Protein AF-A0A7D9KCI0-F1 (afdb_monomer)

Secondary structure (DSSP, 8-state):
--------------------------------------GGGGGSEEEEETTEEEEHHHHHTT-SS--HHHHHHHHTT-TT--TTPPPHHHHHHHHHHHHHH-TTEEE--HHHHHHHHTT---TTTTTT--GGG-SEEE-----------TT--------

Mean predicted aligned error: 15.33 Å

Foldseek 3Di:
DDDDDDDDDDDDDDDDDDDDDDPDDPPPDPPQPDDPDDLVQQQPFPDDAPPFGAGNLQVQLCAQDDDPVVQVSSCVVPVPDDRVDHDQSVVVSVLSVVCVVPVQEAEFRQVRLVCVVVVHDPPPRAVPHDNVSHDYYDYDDDDDPDPPPVPPPDPPDDD

Organism: Paramuricea clavata (NCBI:txid317549)

Sequence (159 aa):
MRRFPSAGHSSSAANSNKDEDTENTKLTSFANFTPTIKKGKLKETLLKNGPHGVSLLQLKSLEPHLPRGTEIMQKGVCKDFKQGWLLDEVVNSFFWCLQESNSHILYVPSTSMLVLQKNAPCGRLWKDEDITLKKIIVGPWNPTKLPLDSSRCRFTTKE

pLDDT: mean 74.03, std 23.0, range [31.3, 95.88]

Solvent-accessible surface area (backbone atoms only — not comparable to full-atom values): 10655 Å² total; per-residue (Å²): 136,90,82,86,87,85,90,80,85,79,89,85,82,88,84,82,88,80,90,73,89,76,93,68,79,80,74,74,72,80,71,84,85,68,72,90,72,54,81,77,56,37,74,40,66,76,45,75,48,88,95,35,67,34,21,45,50,42,59,56,23,73,38,71,76,66,59,68,71,58,48,55,53,47,35,73,77,38,76,84,63,48,86,57,42,75,40,68,55,51,57,44,31,51,40,48,53,51,24,74,76,31,82,40,39,42,64,45,51,51,71,57,43,55,36,49,74,68,76,43,89,66,90,67,80,55,79,92,53,74,64,87,70,40,80,42,79,46,62,59,81,77,89,66,87,67,79,87,66,89,78,78,84,71,83,80,82,80,130

Radius of gyration: 30.58 Å; Cα contacts (8 Å, |Δi|>4): 129; chains: 1; bounding box: 51×56×124 Å

Structure (mmCIF, N/CA/C/O backbone):
data_AF-A0A7D9KCI0-F1
#
_entry.id   AF-A0A7D9KCI0-F1
#
loop_
_atom_site.group_PDB
_atom_site.id
_atom_site.type_symbol
_atom_site.label_atom_id
_atom_site.label_alt_id
_atom_site.label_comp_id
_atom_site.label_asym_id
_atom_site.label_entity_id
_atom_site.label_seq_id
_atom_site.pdbx_PDB_ins_code
_atom_site.Cartn_x
_atom_site.Cartn_y
_atom_site.Cartn_z
_atom_site.occupancy
_atom_site.B_iso_or_equiv
_atom_site.auth_seq_id
_atom_site.auth_comp_id
_atom_site.auth_asym_id
_atom_site.auth_atom_id
_atom_site.pdbx_PDB_model_num
ATOM 1 N N . MET A 1 1 ? -31.125 -32.811 -82.313 1.00 42.28 1 MET A N 1
ATOM 2 C CA . MET A 1 1 ? -30.810 -34.231 -82.039 1.00 42.28 1 MET A CA 1
ATOM 3 C C . MET A 1 1 ? -31.140 -34.533 -80.587 1.00 42.28 1 MET A C 1
ATOM 5 O O . MET A 1 1 ? -30.688 -33.814 -79.711 1.00 42.28 1 MET A O 1
ATOM 9 N N . ARG A 1 2 ? -31.997 -35.533 -80.360 1.00 32.12 2 ARG A N 1
ATOM 10 C CA . ARG A 1 2 ? -32.388 -36.059 -79.043 1.00 32.12 2 ARG A CA 1
ATOM 11 C C . ARG A 1 2 ? -31.306 -37.020 -78.530 1.00 32.12 2 ARG A C 1
ATOM 13 O O . ARG A 1 2 ? -30.839 -37.818 -79.337 1.00 32.12 2 ARG A O 1
ATOM 20 N N . ARG A 1 3 ? -31.005 -36.988 -77.223 1.00 35.56 3 ARG A N 1
ATOM 21 C CA . ARG A 1 3 ? -30.834 -38.143 -76.303 1.00 35.56 3 ARG A CA 1
ATOM 22 C C . ARG A 1 3 ? -30.499 -37.638 -74.881 1.00 35.56 3 ARG A C 1
ATOM 24 O O . ARG A 1 3 ? -29.396 -37.186 -74.620 1.00 35.56 3 ARG A O 1
ATOM 31 N N . PHE A 1 4 ? -31.489 -37.717 -73.996 1.00 34.22 4 PHE A N 1
ATOM 32 C CA . PHE A 1 4 ? -31.368 -38.020 -72.555 1.00 34.22 4 PHE A CA 1
ATOM 33 C C . PHE A 1 4 ? -31.562 -39.559 -72.391 1.00 34.22 4 PHE A C 1
ATOM 35 O O . PHE A 1 4 ? -31.859 -40.177 -73.423 1.00 34.22 4 PHE A O 1
ATOM 42 N N . PRO A 1 5 ? -31.575 -40.209 -71.195 1.00 55.00 5 PRO A N 1
ATOM 43 C CA . PRO A 1 5 ? -31.221 -39.818 -69.808 1.00 55.00 5 PRO A CA 1
ATOM 44 C C . PRO A 1 5 ? -30.456 -40.935 -69.020 1.00 55.00 5 PRO A C 1
ATOM 46 O O . PRO A 1 5 ? -30.079 -41.959 -69.578 1.00 55.00 5 PRO A O 1
ATOM 49 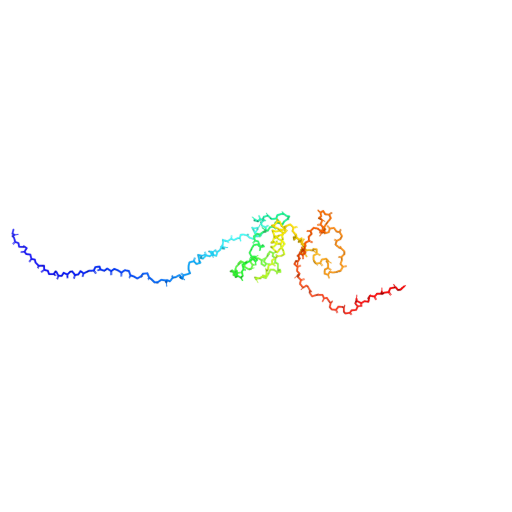N N . SER A 1 6 ? -30.379 -40.754 -67.689 1.00 38.72 6 SER A N 1
ATOM 50 C CA . SER A 1 6 ? -30.500 -41.771 -66.610 1.00 38.72 6 SER A CA 1
ATOM 51 C C . SER A 1 6 ? -29.195 -42.048 -65.854 1.00 38.72 6 SER A C 1
ATOM 53 O O . SER A 1 6 ? -28.263 -42.592 -66.427 1.00 38.72 6 SER A O 1
ATOM 55 N N . ALA A 1 7 ? -28.980 -41.568 -64.624 1.00 38.62 7 ALA A N 1
ATOM 56 C CA . ALA A 1 7 ? -29.734 -41.671 -63.359 1.00 38.62 7 ALA A CA 1
ATOM 57 C C . ALA A 1 7 ? -29.471 -42.971 -62.576 1.00 38.62 7 ALA A C 1
ATOM 59 O O . ALA A 1 7 ? -29.633 -44.073 -63.088 1.00 38.62 7 ALA A O 1
ATOM 60 N N . GLY A 1 8 ? -29.120 -42.767 -61.305 1.00 33.38 8 GLY A N 1
ATOM 61 C CA . GLY A 1 8 ? -29.023 -43.737 -60.214 1.00 33.38 8 GLY A CA 1
ATOM 62 C C . GLY A 1 8 ? -28.400 -43.012 -59.011 1.00 33.38 8 GLY A C 1
ATOM 63 O O . GLY A 1 8 ? -27.186 -42.882 -58.974 1.00 33.38 8 GLY A O 1
ATOM 64 N N . HIS A 1 9 ? -29.135 -42.201 -58.232 1.00 36.88 9 HIS A N 1
ATOM 65 C CA . HIS A 1 9 ? -30.028 -42.590 -57.117 1.00 36.88 9 HIS A CA 1
ATOM 66 C C . HIS A 1 9 ? -29.278 -43.425 -56.053 1.00 36.88 9 HIS A C 1
ATOM 68 O O . HIS A 1 9 ? -28.618 -44.391 -56.401 1.00 36.88 9 HIS A O 1
ATOM 74 N N . SER A 1 10 ? -29.333 -43.142 -54.749 1.00 36.91 10 SER A N 1
ATOM 75 C CA . SER A 1 10 ? -30.238 -42.262 -54.000 1.00 36.91 10 SER A CA 1
ATOM 76 C C . SER A 1 10 ? -29.922 -42.326 -52.496 1.00 36.91 10 SER A C 1
ATOM 78 O O . SER A 1 10 ? -29.505 -43.380 -52.031 1.00 36.91 10 SER A O 1
ATOM 80 N N . SER A 1 11 ? -30.274 -41.238 -51.783 1.00 36.28 11 SER A N 1
ATOM 81 C CA . SER A 1 11 ? -30.975 -41.188 -50.471 1.00 36.28 11 SER A CA 1
ATOM 82 C C . SER A 1 11 ? -30.323 -41.854 -49.247 1.00 36.28 11 SER A C 1
ATOM 84 O O .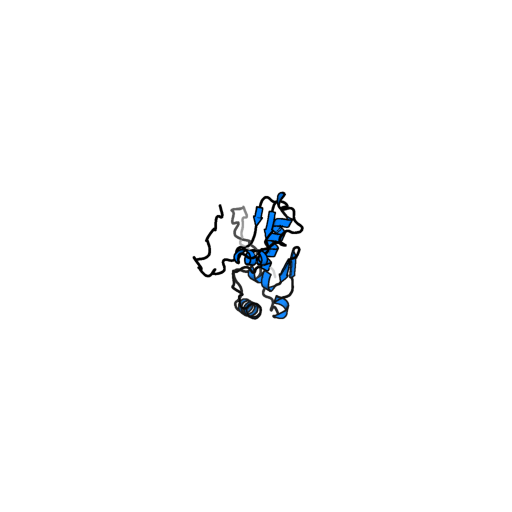 SER A 1 11 ? -29.760 -42.926 -49.346 1.00 36.28 11 SER A O 1
ATOM 86 N N . SER A 1 12 ? -30.481 -41.420 -48.000 1.00 32.34 12 SER A N 1
ATOM 87 C CA . SER A 1 12 ? -31.202 -40.348 -47.301 1.00 32.34 12 SER A CA 1
ATOM 88 C C . SER A 1 12 ? -31.046 -40.712 -45.816 1.00 32.34 12 SER A C 1
ATOM 90 O O . SER A 1 12 ? -31.050 -41.901 -45.504 1.00 32.34 12 SER A O 1
ATOM 92 N N . ALA A 1 13 ? -30.941 -39.729 -44.924 1.00 32.06 13 ALA A N 1
ATOM 93 C CA . ALA A 1 13 ? -31.791 -39.604 -43.732 1.00 32.06 13 ALA A CA 1
ATOM 94 C C . ALA A 1 13 ? -31.097 -38.780 -42.641 1.00 32.06 13 ALA A C 1
ATOM 96 O O . ALA A 1 13 ? -30.003 -39.088 -42.174 1.00 32.06 13 ALA A O 1
ATOM 97 N N . ALA A 1 14 ? -31.807 -37.736 -42.228 1.00 34.03 14 ALA A N 1
ATOM 98 C CA . ALA A 1 14 ? -31.671 -37.075 -40.944 1.00 34.03 14 ALA A CA 1
ATOM 99 C C . ALA A 1 14 ? -31.913 -38.073 -39.792 1.00 34.03 14 ALA A C 1
ATOM 101 O O . ALA A 1 14 ? -32.724 -38.982 -39.950 1.00 34.03 14 ALA A O 1
ATOM 102 N N . ASN A 1 15 ? -31.319 -37.876 -38.612 1.00 31.30 15 ASN A N 1
ATOM 103 C CA . ASN A 1 15 ? -31.927 -37.097 -37.522 1.00 31.30 15 ASN A CA 1
ATOM 104 C C . ASN A 1 15 ? -31.163 -37.261 -36.187 1.00 31.30 15 ASN A C 1
ATOM 106 O O . ASN A 1 15 ? -30.425 -38.220 -35.986 1.00 31.30 15 ASN A O 1
ATOM 110 N N . SER A 1 16 ? -31.480 -36.343 -35.271 1.00 32.84 16 SER A N 1
ATOM 111 C CA . SER A 1 16 ? -31.419 -36.424 -33.801 1.00 32.84 16 SER A CA 1
ATOM 112 C C . S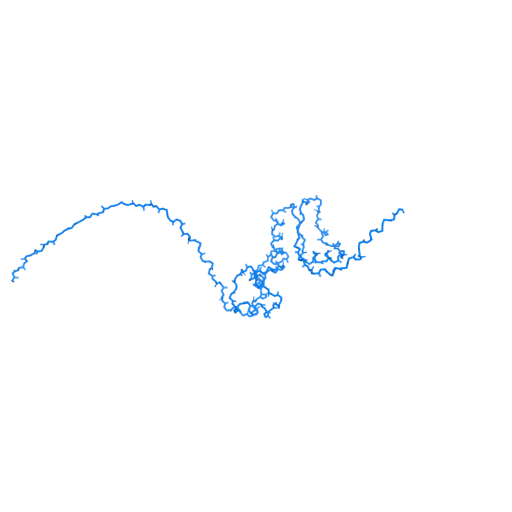ER A 1 16 ? -30.073 -36.310 -33.069 1.00 32.84 16 SER A C 1
ATOM 114 O O . SER A 1 16 ? -29.305 -37.260 -32.962 1.00 32.84 16 SER A O 1
ATOM 116 N N . ASN A 1 17 ? -29.898 -35.127 -32.468 1.00 40.53 17 ASN A N 1
ATOM 117 C CA . ASN A 1 17 ? -29.670 -34.886 -31.038 1.00 40.53 17 ASN A CA 1
ATOM 118 C C . ASN A 1 17 ? -28.788 -35.878 -30.271 1.00 40.53 17 ASN A C 1
ATOM 120 O O . ASN A 1 17 ? -29.250 -36.940 -29.857 1.00 40.53 17 ASN A O 1
ATOM 124 N N . LYS A 1 18 ? -27.600 -35.397 -29.902 1.00 34.62 18 LYS A N 1
ATOM 125 C CA . LYS A 1 18 ? -27.078 -35.559 -28.544 1.00 34.62 18 LYS A CA 1
ATOM 126 C C . LYS A 1 18 ? -26.482 -34.234 -28.082 1.00 34.62 18 LYS A C 1
ATOM 128 O O . LYS A 1 18 ? -25.360 -33.890 -28.443 1.00 34.62 18 LYS A O 1
ATOM 133 N N . ASP A 1 19 ? -27.289 -33.502 -27.321 1.00 42.28 19 ASP A N 1
ATOM 134 C CA . ASP A 1 19 ? -26.782 -32.715 -26.206 1.00 42.28 19 ASP A CA 1
ATOM 135 C C . ASP A 1 19 ? -26.096 -33.691 -25.248 1.00 42.28 19 ASP A C 1
ATOM 137 O O . ASP A 1 19 ? -26.736 -34.616 -24.753 1.00 42.28 19 ASP A O 1
ATOM 141 N N . GLU A 1 20 ? -24.797 -33.517 -25.039 1.00 37.66 20 GLU A N 1
ATOM 142 C CA . GLU A 1 20 ? -24.087 -34.000 -23.858 1.00 37.66 20 GLU A CA 1
ATOM 143 C C . GLU A 1 20 ? -22.882 -33.076 -23.651 1.00 37.66 20 GLU A C 1
ATOM 145 O O . GLU A 1 20 ? -21.856 -33.159 -24.326 1.00 37.66 20 GLU A O 1
ATOM 150 N N . ASP A 1 21 ? -23.111 -32.094 -22.783 1.00 43.34 21 ASP A N 1
ATOM 151 C CA . ASP A 1 21 ? -22.173 -31.476 -21.855 1.00 43.34 21 ASP A CA 1
ATOM 152 C C . ASP A 1 21 ? -20.689 -31.537 -22.220 1.00 43.34 21 ASP A C 1
ATOM 154 O O . ASP A 1 21 ? -19.939 -32.458 -21.895 1.00 43.34 21 ASP A O 1
ATOM 158 N N . THR A 1 22 ? -20.206 -30.443 -22.797 1.00 37.12 22 THR A N 1
ATOM 159 C CA . THR A 1 22 ? -18.821 -30.042 -22.571 1.00 37.12 22 THR A CA 1
ATOM 160 C C . THR A 1 22 ? -18.783 -28.543 -22.305 1.00 37.12 22 THR A C 1
ATOM 162 O O . THR A 1 22 ? -18.421 -27.738 -23.162 1.00 37.12 22 THR A O 1
ATOM 165 N N . GLU A 1 23 ? -19.160 -28.161 -21.080 1.00 41.44 23 GLU A N 1
ATOM 166 C CA . GLU A 1 23 ? -18.723 -26.909 -20.455 1.00 41.44 23 GLU A CA 1
ATOM 167 C C . GLU A 1 23 ? -17.195 -26.945 -20.302 1.00 41.44 23 GLU A C 1
ATOM 169 O O . GLU A 1 23 ? -16.645 -27.156 -19.226 1.00 41.44 23 GLU A O 1
ATOM 174 N N . ASN A 1 24 ? -16.476 -26.752 -21.406 1.00 34.12 24 ASN A N 1
ATOM 175 C CA . ASN A 1 24 ? -15.059 -26.441 -21.370 1.00 34.12 24 ASN A CA 1
ATOM 176 C C . ASN A 1 24 ? -14.850 -24.992 -21.797 1.00 34.12 24 ASN A C 1
ATOM 178 O O . ASN A 1 24 ? -14.850 -24.628 -22.971 1.00 34.12 24 ASN A O 1
ATOM 182 N N . THR A 1 25 ? -14.634 -24.175 -20.765 1.00 41.78 25 THR A N 1
ATOM 183 C CA . THR A 1 25 ? -13.592 -23.146 -20.768 1.00 41.78 25 THR A CA 1
ATOM 184 C C . THR A 1 25 ? -13.695 -22.111 -21.894 1.00 41.78 25 THR A C 1
ATOM 186 O O . THR A 1 25 ? -12.773 -21.895 -22.675 1.00 41.78 25 THR A O 1
ATOM 189 N N . LYS A 1 26 ? -14.772 -21.321 -21.882 1.00 42.56 26 LYS A N 1
ATOM 190 C CA . LYS A 1 26 ? -14.696 -19.921 -22.334 1.00 42.56 26 LYS A CA 1
ATOM 191 C C . LYS A 1 26 ? -14.466 -18.988 -21.143 1.00 42.56 26 LYS A C 1
ATOM 193 O O . LYS A 1 26 ? -15.211 -18.043 -20.918 1.00 42.56 26 LYS A O 1
ATOM 198 N N . LEU A 1 27 ? -13.369 -19.221 -20.415 1.00 38.50 27 LEU A N 1
ATOM 199 C CA . LEU A 1 27 ? -12.649 -18.109 -19.795 1.00 38.50 27 LEU A CA 1
ATOM 200 C C . LEU A 1 27 ? -12.015 -17.346 -20.955 1.00 38.50 27 LEU A C 1
ATOM 202 O O . LEU A 1 27 ? -10.953 -17.702 -21.464 1.00 38.50 27 LEU A O 1
ATOM 206 N N . THR A 1 28 ? -12.742 -16.350 -21.446 1.00 40.81 28 THR A N 1
ATOM 207 C CA . THR A 1 28 ? -12.257 -15.405 -22.441 1.00 40.81 28 THR A CA 1
ATOM 208 C C . THR A 1 28 ? -10.943 -14.819 -21.947 1.00 40.81 28 THR A C 1
ATOM 210 O O . THR A 1 28 ? -10.915 -14.062 -20.980 1.00 40.81 28 THR A O 1
ATOM 213 N N . SER A 1 29 ? -9.867 -15.249 -22.606 1.00 42.66 29 SER A N 1
ATOM 214 C CA . SER A 1 29 ? -8.531 -14.668 -22.620 1.00 42.66 29 SER A CA 1
ATOM 215 C C . SER A 1 29 ? -8.542 -13.204 -22.176 1.00 42.66 29 SER A C 1
ATOM 217 O O . SER A 1 29 ? -9.013 -12.330 -22.906 1.00 42.66 29 SER A O 1
ATOM 219 N N . PHE A 1 30 ? -8.000 -12.925 -20.988 1.00 42.66 30 PHE A N 1
ATOM 220 C CA . PHE A 1 30 ? -7.512 -11.587 -20.684 1.00 42.66 30 PHE A CA 1
ATOM 221 C C . PHE A 1 30 ? -6.366 -11.333 -21.659 1.00 42.66 30 PHE A C 1
ATOM 223 O O . PHE A 1 30 ? -5.248 -11.812 -21.472 1.00 42.66 30 PHE A O 1
ATOM 230 N N . ALA A 1 31 ? -6.696 -10.679 -22.771 1.00 40.12 31 ALA A N 1
ATOM 231 C CA . ALA A 1 31 ? -5.749 -10.305 -23.799 1.00 40.12 31 ALA A CA 1
ATOM 232 C C . ALA A 1 31 ? -4.567 -9.601 -23.129 1.00 40.12 31 ALA A C 1
ATOM 234 O O . ALA A 1 31 ? -4.750 -8.626 -22.400 1.00 40.12 31 ALA A O 1
ATOM 235 N N . ASN A 1 32 ? -3.364 -10.128 -23.362 1.00 43.19 32 ASN A N 1
ATOM 236 C CA . ASN A 1 32 ? -2.104 -9.569 -22.893 1.00 43.19 32 ASN A CA 1
ATOM 237 C C . ASN A 1 32 ? -2.006 -8.095 -23.309 1.00 43.19 32 ASN A C 1
ATOM 239 O O . ASN A 1 32 ? -1.568 -7.771 -24.414 1.00 43.19 32 ASN A O 1
ATOM 243 N N . PHE A 1 33 ? -2.418 -7.191 -22.421 1.00 44.41 33 PHE A N 1
ATOM 244 C CA . PHE A 1 33 ? -2.398 -5.757 -22.658 1.00 44.41 33 PHE A CA 1
ATOM 245 C C . PHE A 1 33 ? -0.959 -5.271 -22.487 1.00 44.41 33 PHE A C 1
ATOM 247 O O . PHE A 1 33 ? -0.548 -4.769 -21.438 1.00 44.41 33 PHE A O 1
ATOM 254 N N . THR A 1 34 ? -0.149 -5.469 -23.521 1.00 52.47 34 THR A N 1
ATOM 255 C CA . THR A 1 34 ? 1.153 -4.812 -23.637 1.00 52.47 34 THR A CA 1
ATOM 256 C C . THR A 1 34 ? 1.191 -3.978 -24.907 1.00 52.47 34 THR A C 1
ATOM 258 O O . THR A 1 34 ? 1.881 -4.328 -25.861 1.00 52.47 34 THR A O 1
ATOM 261 N N . PRO A 1 35 ? 0.478 -2.833 -24.941 1.00 51.06 35 PRO A N 1
ATOM 262 C CA . PRO A 1 35 ? 0.899 -1.788 -25.850 1.00 51.06 35 PRO A CA 1
ATOM 263 C C . PRO A 1 35 ? 2.319 -1.372 -25.441 1.00 51.06 35 PRO A C 1
ATOM 265 O O . PRO A 1 35 ? 2.711 -1.501 -24.279 1.00 51.06 35 PRO A O 1
ATOM 268 N N . THR A 1 36 ? 3.101 -0.880 -26.392 1.00 56.94 36 THR A N 1
ATOM 269 C CA . THR A 1 36 ? 4.418 -0.266 -26.193 1.00 56.94 36 THR A CA 1
ATOM 270 C C . THR A 1 36 ? 4.277 0.943 -25.260 1.00 56.94 36 THR A C 1
ATOM 272 O O . THR A 1 36 ? 4.131 2.091 -25.682 1.00 56.94 36 THR A O 1
ATOM 275 N N . ILE A 1 37 ? 4.242 0.688 -23.953 1.00 61.97 37 ILE A N 1
ATOM 276 C CA . ILE A 1 37 ? 4.130 1.717 -22.927 1.00 61.97 37 ILE A CA 1
ATOM 277 C C . ILE A 1 37 ? 5.435 2.516 -22.973 1.00 61.97 37 ILE A C 1
ATOM 279 O O . ILE A 1 37 ? 6.524 1.992 -22.759 1.00 61.97 37 ILE A O 1
ATOM 283 N N . LYS A 1 38 ? 5.348 3.809 -23.292 1.00 64.00 38 LYS A N 1
ATOM 284 C CA . LYS A 1 38 ? 6.493 4.718 -23.154 1.00 64.00 38 LYS A CA 1
ATOM 285 C C . LYS A 1 38 ? 6.783 4.883 -21.659 1.00 64.00 38 LYS A C 1
ATOM 287 O O . LYS A 1 38 ? 5.841 5.083 -20.897 1.00 64.00 38 LYS A O 1
ATOM 292 N N . LYS A 1 39 ? 8.059 4.878 -21.241 1.00 62.91 39 LYS A N 1
ATOM 293 C CA . LYS A 1 39 ? 8.476 4.987 -19.820 1.00 62.91 39 LYS A CA 1
ATOM 294 C C . LYS A 1 39 ? 7.732 6.073 -19.022 1.00 62.91 39 LYS A C 1
ATOM 296 O O . LYS A 1 39 ? 7.437 5.858 -17.853 1.00 62.91 39 LYS A O 1
ATOM 301 N N . GLY A 1 40 ? 7.400 7.210 -19.643 1.00 67.25 40 GLY A N 1
ATOM 302 C CA . GLY A 1 40 ? 6.659 8.301 -18.994 1.00 67.25 40 GLY A CA 1
ATOM 303 C C . GLY A 1 40 ? 5.234 7.941 -18.554 1.00 67.25 40 GLY A C 1
ATOM 304 O O . GLY A 1 40 ? 4.782 8.432 -17.528 1.00 67.25 40 GLY A O 1
ATOM 305 N N . LYS A 1 41 ? 4.556 7.029 -19.263 1.00 81.19 41 LYS A N 1
ATOM 306 C CA . LYS A 1 41 ? 3.180 6.609 -18.951 1.00 81.19 41 LYS A CA 1
ATOM 307 C C . LYS A 1 41 ? 3.082 5.678 -17.742 1.00 81.19 41 LYS A C 1
ATOM 309 O O . LYS A 1 41 ? 2.004 5.487 -17.203 1.00 81.19 41 LYS A O 1
ATOM 314 N N . LEU A 1 42 ? 4.194 5.097 -17.283 1.00 84.12 42 LEU A N 1
ATOM 315 C CA . LEU A 1 42 ? 4.167 4.199 -16.123 1.00 84.12 42 LEU A CA 1
ATOM 316 C C . LEU A 1 42 ? 3.795 4.914 -14.819 1.00 84.12 42 LEU A C 1
ATOM 318 O O . LEU A 1 42 ? 3.195 4.298 -13.947 1.00 84.12 42 LEU A O 1
ATOM 322 N N . LYS A 1 43 ? 4.136 6.201 -14.688 1.00 86.81 43 LYS A N 1
ATOM 323 C CA . LYS A 1 43 ? 3.809 7.014 -13.505 1.00 86.81 43 LYS A CA 1
ATOM 324 C C . LYS A 1 43 ? 2.449 7.703 -13.602 1.00 86.81 43 LYS A C 1
ATOM 326 O O . LYS A 1 43 ? 2.054 8.393 -12.671 1.00 86.81 43 LYS A O 1
ATOM 331 N N . GLU A 1 44 ? 1.764 7.558 -14.730 1.00 89.56 44 GLU A N 1
ATOM 332 C CA . GLU A 1 44 ? 0.447 8.143 -14.938 1.00 89.56 44 GLU A CA 1
ATOM 333 C C . GLU A 1 44 ? -0.554 7.462 -14.005 1.00 89.56 44 GLU A C 1
ATOM 335 O O . GLU A 1 44 ? -0.688 6.237 -14.031 1.00 89.56 44 GLU A O 1
ATOM 340 N N . THR A 1 45 ? -1.217 8.251 -13.158 1.00 92.06 45 THR A N 1
ATOM 341 C CA . THR A 1 45 ? -2.314 7.785 -12.305 1.00 92.06 45 THR A CA 1
ATOM 342 C C . THR A 1 45 ? -3.493 7.405 -13.187 1.00 92.06 45 THR A C 1
ATOM 344 O O . THR A 1 45 ? -4.038 8.260 -13.879 1.00 92.06 45 THR A O 1
ATOM 347 N N . LEU A 1 46 ? -3.886 6.133 -13.156 1.00 92.19 46 LEU A N 1
ATOM 348 C CA . LEU A 1 46 ? -4.995 5.613 -13.956 1.00 92.19 46 LEU A CA 1
ATOM 349 C C . LEU A 1 46 ? -6.265 5.410 -13.134 1.00 92.19 46 LEU A C 1
ATOM 351 O O . LEU A 1 46 ? -7.360 5.506 -13.677 1.00 92.19 46 LEU A O 1
ATOM 355 N N . LEU A 1 47 ? -6.127 5.142 -11.834 1.00 92.31 47 LEU A N 1
ATOM 356 C CA . LEU A 1 47 ? -7.248 4.970 -10.913 1.00 92.31 47 LEU A CA 1
ATOM 357 C C . LEU A 1 47 ? -7.051 5.846 -9.679 1.00 92.31 47 LEU A C 1
ATOM 359 O O . LEU A 1 47 ? -5.923 6.076 -9.239 1.00 92.31 47 LEU A O 1
ATOM 363 N N . LYS A 1 48 ? -8.157 6.311 -9.099 1.00 93.38 48 LYS A N 1
ATOM 364 C CA . LYS A 1 48 ? -8.159 7.083 -7.858 1.00 93.38 48 LYS A CA 1
ATOM 365 C C . LYS A 1 48 ? -9.239 6.541 -6.928 1.00 93.38 48 LYS A C 1
ATOM 367 O O . LYS A 1 48 ? -10.416 6.660 -7.248 1.00 93.38 48 LYS A O 1
ATOM 372 N N . ASN A 1 49 ? -8.821 6.006 -5.784 1.00 90.62 49 ASN A 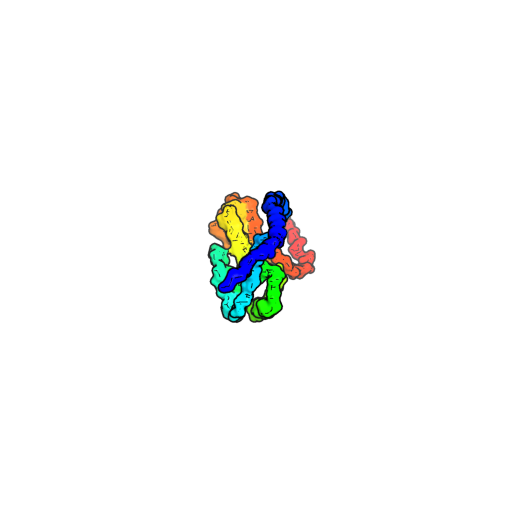N 1
ATOM 373 C CA . ASN A 1 49 ? -9.700 5.455 -4.754 1.00 90.62 49 ASN A CA 1
ATO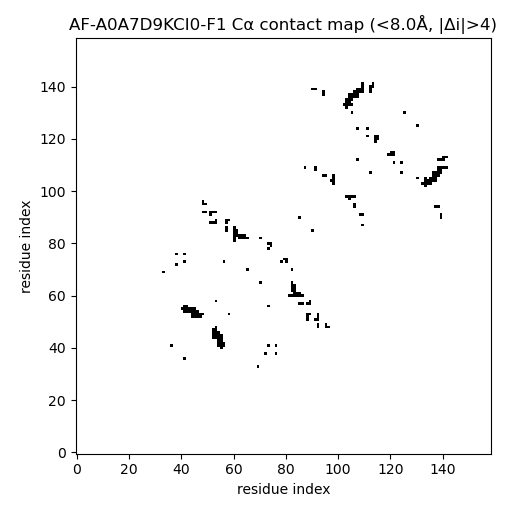M 374 C C . ASN A 1 49 ? -9.431 6.197 -3.442 1.00 90.62 49 ASN A C 1
ATOM 376 O O . ASN A 1 49 ? -8.364 6.049 -2.841 1.00 90.62 49 ASN A O 1
ATOM 380 N N . GLY A 1 50 ? -10.372 7.058 -3.049 1.00 88.81 50 GLY A N 1
ATOM 381 C CA . GLY A 1 50 ? -10.202 7.963 -1.914 1.00 88.81 50 GLY A CA 1
ATOM 382 C C . GLY A 1 50 ? -8.903 8.784 -2.011 1.00 88.81 50 GLY A C 1
ATOM 383 O O . GLY A 1 50 ? -8.697 9.483 -3.014 1.00 88.81 50 GLY A O 1
ATOM 384 N N . PRO A 1 51 ? -8.010 8.715 -1.004 1.00 90.94 51 PRO A N 1
ATOM 385 C CA . PRO A 1 51 ? -6.740 9.439 -1.009 1.00 90.94 51 PRO A CA 1
ATOM 386 C C . PRO A 1 51 ? -5.653 8.773 -1.875 1.00 90.94 51 PRO A C 1
ATOM 388 O O . PRO A 1 51 ? -4.583 9.355 -2.055 1.00 90.94 51 PRO A O 1
ATOM 391 N N . HIS A 1 52 ? -5.890 7.573 -2.414 1.00 93.12 52 HIS A N 1
ATOM 392 C CA . HIS A 1 52 ? -4.878 6.793 -3.123 1.00 93.12 52 HIS A CA 1
ATOM 393 C C . HIS A 1 52 ? -5.008 6.933 -4.641 1.00 93.12 52 HIS A C 1
ATOM 395 O O . HIS A 1 52 ? -6.026 6.583 -5.240 1.00 93.12 52 HIS A O 1
ATOM 401 N N . GLY A 1 53 ? -3.942 7.422 -5.277 1.00 93.12 53 GLY A N 1
ATOM 402 C CA . GLY A 1 53 ? -3.764 7.360 -6.725 1.00 93.12 53 GLY A CA 1
ATOM 403 C C . GLY A 1 53 ? -2.978 6.110 -7.108 1.00 93.12 53 GLY A C 1
ATOM 404 O O . GLY A 1 53 ? -1.869 5.915 -6.616 1.00 93.12 53 GLY A O 1
ATOM 405 N N . VAL A 1 54 ? -3.540 5.286 -7.991 1.00 94.69 54 VAL A N 1
ATOM 406 C CA . VAL A 1 54 ? -2.902 4.074 -8.507 1.00 94.69 54 VAL A CA 1
ATOM 407 C C . VAL A 1 54 ? -2.502 4.296 -9.964 1.00 94.69 54 VAL A C 1
ATOM 409 O O . VAL A 1 54 ? -3.329 4.506 -10.853 1.00 94.69 54 VAL A O 1
ATOM 412 N N . SER A 1 55 ? -1.199 4.278 -10.197 1.00 94.56 55 SER A N 1
ATOM 413 C CA . SER A 1 55 ? -0.542 4.423 -11.489 1.00 94.56 55 SER A CA 1
ATOM 414 C C . SER A 1 55 ? -0.498 3.126 -12.284 1.00 94.56 55 SER A C 1
ATOM 416 O O . SER A 1 55 ? -0.671 2.031 -11.746 1.00 94.56 55 SER A O 1
ATOM 418 N N . LEU A 1 56 ? -0.197 3.241 -13.578 1.00 91.75 56 LEU A N 1
ATOM 419 C CA . LEU A 1 56 ? -0.006 2.080 -14.446 1.00 91.75 56 LEU A CA 1
ATOM 420 C C . LEU A 1 56 ? 1.078 1.122 -13.923 1.00 91.75 56 LEU A C 1
ATOM 422 O O . LEU A 1 56 ? 0.897 -0.089 -14.006 1.00 91.75 56 LEU A O 1
ATOM 426 N N . LEU A 1 57 ? 2.176 1.641 -13.361 1.00 92.12 57 LEU A N 1
ATOM 427 C CA . LEU A 1 57 ? 3.212 0.832 -12.708 1.00 92.12 57 LEU A CA 1
ATOM 428 C C . LEU A 1 57 ? 2.614 -0.033 -11.589 1.00 92.12 57 LEU A C 1
ATOM 430 O O . LEU A 1 57 ? 2.844 -1.236 -11.533 1.00 92.12 57 LEU A O 1
ATOM 434 N N . GLN A 1 58 ? 1.818 0.581 -10.716 1.00 93.81 58 GLN A N 1
ATOM 435 C CA . GLN A 1 58 ? 1.182 -0.109 -9.597 1.00 93.81 58 GLN A CA 1
ATOM 436 C C . GLN A 1 58 ? 0.168 -1.143 -10.085 1.00 93.81 58 GLN A C 1
ATOM 438 O O . GLN A 1 58 ? 0.205 -2.280 -9.628 1.00 93.81 58 GLN A O 1
ATOM 443 N N . LEU A 1 59 ? -0.652 -0.826 -11.086 1.00 92.56 59 LEU A N 1
ATOM 444 C CA . LEU A 1 59 ? -1.573 -1.807 -11.668 1.00 92.56 59 LEU A CA 1
ATOM 445 C C . LEU A 1 59 ? -0.846 -2.992 -12.297 1.00 92.56 59 LEU A C 1
ATOM 447 O O . LEU A 1 59 ? -1.269 -4.130 -12.125 1.00 92.56 59 LEU A O 1
ATOM 451 N N . LYS A 1 60 ? 0.288 -2.757 -12.959 1.00 90.44 60 LYS A N 1
ATOM 452 C CA . LYS A 1 60 ? 1.099 -3.837 -13.522 1.00 90.44 60 LYS A CA 1
ATOM 453 C C . LYS A 1 60 ? 1.744 -4.740 -12.468 1.00 90.44 60 LYS A C 1
ATOM 455 O O . LYS A 1 60 ? 2.158 -5.839 -12.821 1.00 90.44 60 LYS A O 1
ATOM 460 N N . SER A 1 61 ? 1.790 -4.339 -11.195 1.00 92.31 61 SER A N 1
ATOM 461 C CA . SER A 1 61 ? 2.216 -5.227 -10.101 1.00 92.31 61 SER A CA 1
ATOM 462 C C . SER A 1 61 ? 1.203 -6.337 -9.782 1.00 92.31 61 SER A C 1
ATOM 464 O O . SER A 1 61 ? 1.582 -7.355 -9.211 1.00 92.31 61 SER A O 1
ATOM 466 N N . LEU A 1 62 ? -0.061 -6.188 -10.207 1.00 92.38 62 LEU A N 1
ATOM 467 C CA . LEU A 1 62 ? -1.093 -7.224 -10.076 1.00 92.38 62 LEU A CA 1
ATOM 468 C C . LEU A 1 62 ? -0.912 -8.377 -11.071 1.00 92.38 62 LEU A C 1
ATOM 470 O O . LEU A 1 62 ? -1.512 -9.434 -10.894 1.00 92.38 62 LEU A O 1
ATOM 474 N N . GLU A 1 63 ? -0.112 -8.188 -12.125 1.00 90.62 63 GLU A N 1
ATOM 475 C CA . GLU A 1 63 ? 0.122 -9.222 -13.131 1.00 90.62 63 GLU A CA 1
ATOM 476 C C . GLU A 1 63 ? 1.145 -10.245 -12.597 1.00 90.62 63 GLU A C 1
ATOM 478 O O . GLU A 1 63 ? 2.317 -9.903 -12.398 1.00 90.62 63 GLU A O 1
ATOM 483 N N . PRO A 1 64 ? 0.752 -11.519 -12.388 1.00 86.88 64 PRO A N 1
ATOM 484 C CA . PRO A 1 64 ? 1.670 -12.539 -11.877 1.00 86.88 64 PRO A CA 1
ATOM 485 C C . PRO A 1 64 ? 2.750 -12.902 -12.903 1.00 86.88 64 PRO A C 1
ATOM 487 O O . PRO A 1 64 ? 3.847 -13.327 -12.539 1.00 86.88 64 PRO A O 1
ATOM 490 N N . HIS A 1 65 ? 2.449 -12.711 -14.191 1.00 89.69 65 HIS A N 1
ATOM 491 C CA . HIS A 1 65 ? 3.326 -13.012 -15.313 1.00 89.69 65 HIS A CA 1
ATOM 492 C C . HIS A 1 65 ? 3.434 -11.804 -16.235 1.00 89.69 65 HIS A C 1
ATOM 494 O O . HIS A 1 65 ? 2.482 -11.464 -16.933 1.00 89.69 65 HIS A O 1
ATOM 500 N N . LEU A 1 66 ? 4.603 -11.164 -16.242 1.00 87.25 66 LEU A N 1
ATOM 501 C CA . LEU A 1 66 ? 4.888 -10.020 -17.101 1.00 87.25 66 LEU A CA 1
ATOM 502 C C . LEU A 1 66 ? 5.822 -10.429 -18.240 1.00 87.25 66 LEU A C 1
ATOM 504 O O . LEU A 1 66 ? 6.807 -11.132 -18.009 1.00 87.25 66 LEU A O 1
ATOM 508 N N . PRO A 1 67 ? 5.593 -9.945 -19.471 1.00 89.50 67 PRO A N 1
ATOM 509 C CA . PRO A 1 67 ? 6.583 -10.078 -20.529 1.00 89.50 67 PRO A CA 1
ATOM 510 C C . PRO A 1 67 ? 7.907 -9.421 -20.117 1.00 89.50 67 PRO A C 1
ATOM 512 O O . PRO A 1 67 ? 7.914 -8.311 -19.577 1.00 89.50 67 PRO A O 1
ATOM 515 N N . ARG A 1 68 ? 9.038 -10.062 -20.443 1.00 86.50 68 ARG A N 1
ATOM 516 C CA . ARG A 1 68 ? 10.393 -9.616 -20.055 1.00 86.50 68 ARG A CA 1
ATOM 517 C C . ARG A 1 68 ? 10.668 -8.144 -20.386 1.00 86.50 68 ARG A C 1
ATOM 519 O O . ARG A 1 68 ? 11.287 -7.437 -19.597 1.00 86.50 68 ARG A O 1
ATOM 526 N N . GLY A 1 69 ? 10.191 -7.661 -21.535 1.00 86.62 69 GLY A N 1
ATOM 527 C CA . GLY A 1 69 ? 10.339 -6.254 -21.925 1.00 86.62 69 GLY A CA 1
ATOM 528 C C . GLY A 1 69 ? 9.633 -5.287 -20.966 1.00 86.62 69 GLY A C 1
ATOM 529 O O . GLY A 1 69 ? 10.203 -4.264 -20.584 1.00 86.62 69 GLY A O 1
ATOM 530 N N . THR A 1 70 ? 8.427 -5.638 -20.518 1.00 86.06 70 THR A N 1
ATOM 531 C CA . THR A 1 70 ? 7.655 -4.848 -19.551 1.00 86.06 70 THR A CA 1
ATOM 532 C C . THR A 1 70 ? 8.296 -4.893 -18.171 1.00 86.06 70 THR A C 1
ATOM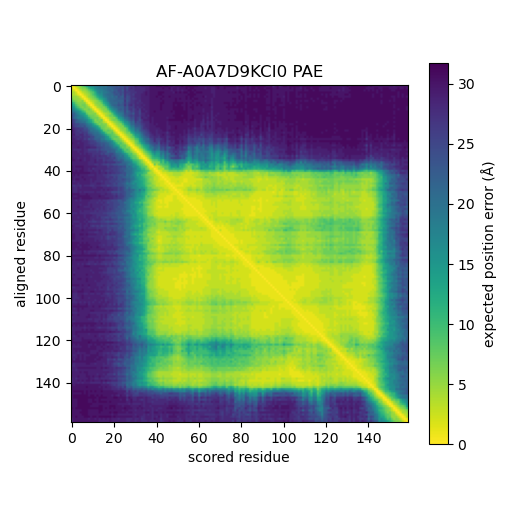 534 O O . THR A 1 70 ? 8.402 -3.855 -17.524 1.00 86.06 70 THR A O 1
ATOM 537 N N . GLU A 1 71 ? 8.783 -6.055 -17.734 1.00 87.81 71 GLU A N 1
ATOM 538 C CA . GLU A 1 71 ? 9.497 -6.193 -16.458 1.00 87.81 71 GLU A CA 1
ATOM 539 C C . GLU A 1 71 ? 10.754 -5.304 -16.414 1.00 87.81 71 GLU A C 1
ATOM 541 O O . GLU A 1 71 ? 10.941 -4.536 -15.468 1.00 87.81 71 GLU A O 1
ATOM 546 N N . ILE A 1 72 ? 11.583 -5.337 -17.467 1.00 88.06 72 ILE A N 1
ATOM 547 C CA . ILE A 1 72 ? 12.776 -4.482 -17.591 1.00 88.06 72 ILE A CA 1
ATOM 548 C C . ILE A 1 72 ? 12.385 -3.002 -17.539 1.00 88.06 72 ILE A C 1
ATOM 550 O O . ILE A 1 72 ? 13.043 -2.196 -16.877 1.00 88.06 72 ILE A O 1
ATOM 554 N N . MET A 1 73 ? 11.304 -2.628 -18.223 1.00 88.62 73 MET A N 1
ATOM 555 C CA . MET A 1 73 ? 10.816 -1.256 -18.220 1.00 88.62 73 MET A CA 1
ATOM 556 C C . MET A 1 73 ? 10.355 -0.816 -16.821 1.00 88.62 73 MET A C 1
ATOM 558 O O . MET A 1 73 ? 10.715 0.284 -16.398 1.00 88.62 73 MET A O 1
ATOM 562 N N . GLN A 1 74 ? 9.617 -1.664 -16.096 1.00 88.69 74 GLN A N 1
ATOM 563 C CA . GLN A 1 74 ? 9.180 -1.384 -14.725 1.00 88.69 74 GLN A CA 1
ATOM 564 C C . GLN A 1 74 ? 10.363 -1.249 -13.767 1.00 88.69 74 GLN A C 1
ATOM 566 O O . GLN A 1 74 ? 10.437 -0.256 -13.045 1.00 88.69 74 GLN A O 1
ATOM 571 N N . LYS A 1 75 ? 11.347 -2.156 -13.845 1.00 90.12 75 LYS A N 1
ATOM 572 C CA . LYS A 1 75 ? 12.611 -2.058 -13.092 1.00 90.12 75 LYS A CA 1
ATOM 573 C C . LYS A 1 75 ? 13.392 -0.780 -13.399 1.00 90.12 75 LYS A C 1
ATOM 575 O O . LYS A 1 75 ? 14.075 -0.235 -12.536 1.00 90.12 75 LYS A O 1
ATOM 580 N N . GLY A 1 76 ? 13.261 -0.263 -14.621 1.00 88.25 76 GLY A N 1
ATOM 581 C CA . GLY A 1 76 ? 13.823 1.026 -15.018 1.00 88.25 76 GLY A CA 1
ATOM 582 C C . GLY A 1 76 ? 13.179 2.239 -14.335 1.00 88.25 76 GLY A C 1
ATOM 583 O O . GLY A 1 76 ? 13.793 3.304 -14.326 1.00 88.25 76 GLY A O 1
ATOM 584 N N . VAL A 1 77 ? 11.967 2.104 -13.784 1.00 88.94 77 VAL A N 1
ATOM 585 C CA . VAL A 1 77 ? 11.252 3.163 -13.048 1.00 88.94 77 VAL A CA 1
ATOM 586 C C . VAL A 1 77 ? 11.307 2.931 -11.538 1.00 88.94 77 VAL A C 1
ATOM 588 O O . VAL A 1 77 ? 11.564 3.871 -10.789 1.00 88.94 77 VAL A O 1
ATOM 591 N N . CYS A 1 78 ? 11.097 1.693 -11.096 1.00 88.50 78 CYS A N 1
ATOM 592 C CA . CYS A 1 78 ? 11.160 1.257 -9.707 1.00 88.50 78 CYS A CA 1
ATOM 593 C C . CYS A 1 78 ? 12.163 0.105 -9.605 1.00 88.50 78 CYS A C 1
ATOM 595 O O . CYS A 1 78 ? 11.869 -1.019 -10.005 1.00 88.50 78 CYS A O 1
ATOM 597 N N . LYS A 1 79 ? 13.362 0.384 -9.082 1.00 89.25 79 LYS A N 1
ATOM 598 C CA . LYS A 1 79 ? 14.447 -0.610 -9.004 1.00 89.25 79 LYS A CA 1
ATOM 599 C C . LYS A 1 79 ? 14.084 -1.821 -8.141 1.00 89.25 79 LYS A C 1
ATOM 601 O O . LYS A 1 79 ? 14.545 -2.922 -8.426 1.00 89.25 79 LYS A O 1
ATOM 606 N N . ASP A 1 80 ? 13.234 -1.610 -7.141 1.00 87.12 80 ASP A N 1
ATOM 607 C CA . ASP A 1 80 ? 12.776 -2.642 -6.210 1.00 87.12 80 ASP A CA 1
ATOM 608 C C . ASP A 1 80 ? 11.582 -3.447 -6.745 1.00 87.12 80 ASP A C 1
ATOM 610 O O . ASP A 1 80 ? 11.070 -4.325 -6.049 1.00 87.12 80 ASP A O 1
ATOM 614 N N . PHE A 1 81 ? 11.144 -3.180 -7.982 1.00 89.75 81 PHE A N 1
ATOM 615 C CA . PHE A 1 81 ? 10.057 -3.917 -8.607 1.00 89.75 81 PHE A CA 1
ATOM 616 C C . PHE A 1 81 ? 10.392 -5.407 -8.719 1.00 89.75 81 PHE A C 1
ATOM 618 O O . PHE A 1 81 ? 11.395 -5.811 -9.324 1.00 89.75 81 PHE A O 1
ATOM 625 N N . LYS A 1 82 ? 9.494 -6.230 -8.181 1.00 89.19 82 LYS A N 1
ATOM 626 C CA . LYS A 1 82 ? 9.530 -7.686 -8.280 1.00 89.19 82 LYS A CA 1
ATOM 627 C C . LYS A 1 82 ? 8.207 -8.157 -8.857 1.00 89.19 82 LYS A C 1
ATOM 629 O O . LYS A 1 82 ? 7.144 -7.812 -8.353 1.00 89.19 82 LYS A O 1
ATOM 634 N N . GLN A 1 83 ? 8.281 -8.952 -9.914 1.00 88.19 83 GLN A N 1
ATOM 635 C CA . GLN A 1 83 ? 7.098 -9.577 -10.486 1.00 88.19 83 GLN A CA 1
ATOM 636 C C . GLN A 1 83 ? 6.406 -10.463 -9.439 1.00 88.19 83 GLN A C 1
ATOM 638 O O . GLN A 1 83 ? 7.072 -11.155 -8.666 1.00 88.19 83 GLN A O 1
ATOM 643 N N . GLY A 1 84 ? 5.074 -10.413 -9.409 1.00 85.38 84 GLY A N 1
ATOM 644 C CA . GLY A 1 84 ? 4.258 -11.128 -8.428 1.00 85.38 84 GLY A CA 1
ATOM 645 C C . GLY A 1 84 ? 4.236 -10.500 -7.030 1.00 85.38 84 GLY A C 1
ATOM 646 O O . GLY A 1 84 ? 3.588 -11.048 -6.144 1.00 85.38 84 GLY A O 1
ATOM 647 N N . TRP A 1 85 ? 4.923 -9.374 -6.807 1.00 91.19 85 TRP A N 1
ATOM 648 C CA . TRP A 1 85 ? 4.825 -8.608 -5.564 1.00 91.19 85 TRP A CA 1
ATOM 649 C C . TRP A 1 85 ? 3.949 -7.384 -5.787 1.00 91.19 85 TRP A C 1
ATOM 651 O O . TRP A 1 85 ? 4.182 -6.611 -6.715 1.00 91.19 85 TRP A O 1
ATOM 661 N N . LEU A 1 86 ? 2.976 -7.190 -4.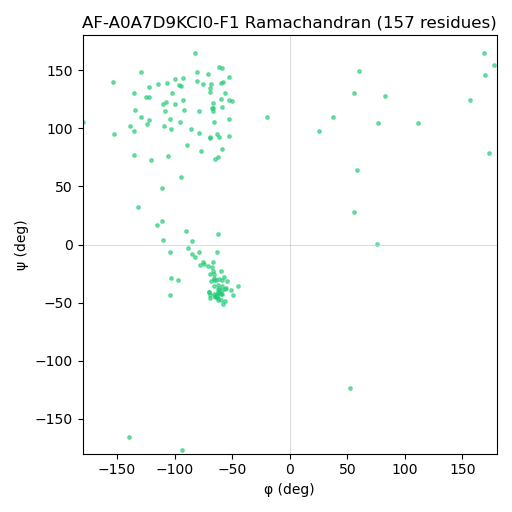901 1.00 93.00 86 LEU A N 1
ATOM 662 C CA . LEU A 1 86 ? 2.127 -6.007 -4.923 1.00 93.00 86 LEU A CA 1
ATOM 663 C C . LEU A 1 86 ? 2.888 -4.797 -4.387 1.00 93.00 86 LEU A C 1
ATOM 665 O O . LEU A 1 86 ? 3.593 -4.891 -3.382 1.00 93.00 86 LEU A O 1
ATOM 669 N N . LEU A 1 87 ? 2.709 -3.656 -5.049 1.00 92.94 87 LEU A N 1
ATOM 670 C CA . LEU A 1 87 ? 3.180 -2.376 -4.531 1.00 92.94 87 LEU A CA 1
ATOM 671 C C . LEU A 1 87 ? 2.209 -1.821 -3.483 1.00 92.94 87 LEU A C 1
ATOM 673 O O . LEU A 1 87 ? 0.994 -2.016 -3.574 1.00 92.94 87 LEU A O 1
ATOM 677 N N . ASP A 1 88 ? 2.762 -1.091 -2.516 1.00 92.56 88 ASP A N 1
ATOM 678 C CA . ASP A 1 88 ? 2.049 -0.530 -1.368 1.00 92.56 88 ASP A CA 1
ATOM 679 C C . ASP A 1 88 ? 0.776 0.224 -1.758 1.00 92.56 88 ASP A C 1
ATOM 681 O O . ASP A 1 88 ? -0.262 0.037 -1.130 1.00 92.56 88 ASP A O 1
ATOM 685 N N . GLU A 1 89 ? 0.806 1.046 -2.809 1.00 94.06 89 GLU A N 1
ATOM 686 C CA . GLU A 1 89 ? -0.366 1.827 -3.212 1.00 94.06 89 GLU A CA 1
ATOM 687 C C . GLU A 1 89 ? -1.530 0.963 -3.700 1.00 94.06 89 GLU A C 1
ATOM 689 O O . GLU A 1 89 ? -2.682 1.355 -3.526 1.00 94.06 89 GLU A O 1
ATOM 694 N N . VAL A 1 90 ? -1.261 -0.219 -4.262 1.00 95.00 90 VAL A N 1
ATOM 695 C CA . VAL A 1 90 ? -2.318 -1.165 -4.647 1.00 95.00 90 VAL A CA 1
ATOM 696 C C . VAL A 1 90 ? -2.990 -1.737 -3.406 1.00 95.00 90 VAL A C 1
ATOM 698 O O . VAL A 1 90 ? -4.215 -1.762 -3.319 1.00 95.00 90 VAL A O 1
ATOM 701 N N . VAL A 1 91 ? -2.187 -2.151 -2.425 1.00 95.38 91 VAL A N 1
ATOM 702 C CA . VAL A 1 91 ? -2.674 -2.718 -1.161 1.00 95.38 91 VAL A CA 1
ATOM 703 C C . VAL A 1 91 ? -3.450 -1.671 -0.361 1.00 95.38 91 VAL A C 1
ATOM 705 O O . VAL A 1 91 ? -4.541 -1.937 0.138 1.00 95.38 91 VAL A O 1
ATOM 708 N N . ASN A 1 92 ? -2.913 -0.456 -0.296 1.00 95.44 92 ASN A N 1
ATOM 709 C CA . ASN A 1 92 ? -3.526 0.683 0.370 1.00 95.44 92 ASN A CA 1
ATOM 710 C C . ASN A 1 92 ? -4.871 1.058 -0.272 1.00 95.44 92 ASN A C 1
ATOM 712 O O . ASN A 1 92 ? -5.873 1.207 0.423 1.00 95.44 92 ASN A O 1
ATOM 716 N N . SER A 1 93 ? -4.914 1.121 -1.605 1.00 95.88 93 SER A N 1
ATOM 717 C CA . SER A 1 93 ? -6.144 1.356 -2.366 1.00 95.88 93 SER A CA 1
ATOM 718 C C . SER A 1 93 ? -7.201 0.273 -2.115 1.00 95.88 93 SER A C 1
ATOM 720 O O . SER A 1 93 ? -8.369 0.589 -1.895 1.00 95.88 93 SER A O 1
ATOM 722 N N . PHE A 1 94 ? -6.800 -1.001 -2.072 1.00 95.81 94 PHE A N 1
ATOM 723 C CA . PHE A 1 94 ? -7.707 -2.107 -1.762 1.00 95.81 94 PHE A CA 1
ATOM 724 C C . PHE A 1 94 ? -8.306 -1.995 -0.353 1.00 95.81 94 PHE A C 1
ATOM 726 O O . PHE A 1 94 ? -9.520 -2.113 -0.185 1.00 95.81 94 PHE A O 1
ATOM 733 N N . PHE A 1 95 ? -7.481 -1.738 0.664 1.00 95.56 95 PHE A N 1
ATOM 734 C CA . PHE A 1 95 ? -7.982 -1.607 2.030 1.00 95.56 95 PHE A CA 1
ATOM 735 C C . PHE A 1 95 ? -8.842 -0.364 2.242 1.00 95.56 95 PHE A C 1
ATOM 737 O O . PHE A 1 95 ? -9.797 -0.423 3.017 1.00 95.56 95 PHE A O 1
ATOM 744 N N . TRP A 1 96 ? -8.564 0.724 1.522 1.00 94.62 96 TRP A N 1
ATOM 745 C CA . TRP A 1 96 ? -9.467 1.868 1.484 1.00 94.62 96 TRP A CA 1
ATOM 746 C C . TRP A 1 96 ? -10.858 1.460 0.987 1.00 94.62 96 TRP A C 1
ATOM 748 O O . TRP A 1 96 ? -11.844 1.709 1.675 1.00 94.62 96 TRP A O 1
ATOM 758 N N . CYS A 1 97 ? -10.946 0.762 -0.151 1.00 95.00 97 CYS A N 1
ATOM 759 C CA . CYS A 1 97 ? -12.227 0.273 -0.671 1.00 95.00 97 CYS A CA 1
ATOM 760 C C . CYS A 1 97 ? -12.941 -0.662 0.319 1.00 95.00 97 CYS A C 1
ATOM 762 O O . CYS A 1 97 ? -14.168 -0.632 0.429 1.00 95.00 97 CYS A O 1
ATOM 764 N N . LEU A 1 98 ? -12.184 -1.478 1.060 1.00 94.94 98 LEU A N 1
ATOM 765 C CA . LEU A 1 98 ? -12.731 -2.363 2.087 1.00 94.94 98 LEU A CA 1
ATOM 766 C C . LEU A 1 98 ? -13.357 -1.577 3.250 1.00 94.94 98 LEU A C 1
ATOM 768 O O . LEU A 1 98 ? -14.462 -1.918 3.671 1.00 94.94 98 LEU A O 1
ATOM 772 N N . GLN A 1 99 ? -12.675 -0.538 3.743 1.00 93.94 99 GLN A N 1
ATOM 773 C CA . GLN A 1 99 ? -13.196 0.375 4.767 1.00 93.94 99 GLN A CA 1
ATOM 774 C C . GLN A 1 99 ? -14.414 1.158 4.258 1.00 93.94 99 GLN A C 1
ATOM 776 O O . GLN A 1 99 ? -15.408 1.277 4.967 1.00 93.94 99 GLN A O 1
ATOM 781 N N . GLU A 1 100 ? -14.363 1.672 3.030 1.00 94.06 100 GLU A N 1
ATOM 782 C CA . GLU A 1 100 ? -15.463 2.435 2.430 1.00 94.06 100 GLU A CA 1
ATOM 783 C C . GLU A 1 100 ? -16.732 1.584 2.288 1.00 94.06 100 GLU A C 1
ATOM 785 O O . GLU A 1 100 ? -17.836 2.046 2.565 1.00 94.06 100 GLU A O 1
ATOM 790 N N . SER A 1 101 ? -16.567 0.305 1.943 1.00 95.81 101 SER A N 1
ATOM 791 C CA . SER A 1 101 ? -17.679 -0.645 1.829 1.00 95.81 101 SER A CA 1
ATOM 792 C C . SER A 1 101 ? -18.181 -1.158 3.186 1.00 95.81 101 SER A C 1
ATOM 794 O O . SER A 1 101 ? -19.276 -1.710 3.258 1.00 95.81 101 SER A O 1
ATOM 796 N N . ASN A 1 102 ? -17.396 -1.016 4.262 1.00 95.81 102 ASN A N 1
ATOM 797 C CA . ASN A 1 102 ? -17.696 -1.582 5.578 1.00 95.81 102 ASN A CA 1
ATOM 798 C C . ASN A 1 102 ? -17.353 -0.596 6.701 1.00 95.81 102 ASN A C 1
ATOM 800 O O . ASN A 1 102 ? -16.211 -0.518 7.154 1.00 95.81 102 ASN A O 1
ATOM 804 N N . SER A 1 103 ? -18.368 0.072 7.252 1.00 93.06 103 SER A N 1
ATOM 805 C CA . SER A 1 103 ? -18.192 1.115 8.277 1.00 93.06 103 SER A CA 1
ATOM 806 C C . SER A 1 103 ? -17.500 0.647 9.567 1.00 93.06 103 SER A C 1
ATOM 808 O O . SER A 1 103 ? -16.921 1.464 10.285 1.00 93.06 103 SER A O 1
ATOM 810 N N . HIS A 1 104 ? -17.535 -0.658 9.853 1.00 95.75 104 HIS A N 1
ATOM 811 C CA . HIS A 1 104 ? -16.916 -1.282 11.029 1.00 95.75 104 HIS A CA 1
ATOM 812 C C . HIS A 1 104 ? -15.415 -1.560 10.860 1.00 95.75 104 HIS A C 1
ATOM 814 O O . HIS A 1 104 ? -14.767 -1.963 11.829 1.00 95.75 104 HIS A O 1
ATOM 820 N N . ILE A 1 105 ? -14.885 -1.424 9.644 1.00 95.38 105 ILE A N 1
ATOM 821 C CA . ILE A 1 105 ? -13.475 -1.644 9.332 1.00 95.38 105 ILE A CA 1
ATOM 822 C C . ILE A 1 105 ? -12.765 -0.293 9.346 1.00 95.38 105 ILE A C 1
ATOM 824 O O . ILE A 1 105 ? -13.274 0.705 8.840 1.00 95.38 105 ILE A O 1
ATOM 828 N N . LEU A 1 106 ? -11.578 -0.272 9.940 1.00 94.50 106 LEU A N 1
ATOM 829 C CA . LEU A 1 106 ? -10.657 0.850 9.886 1.00 94.50 106 LEU A CA 1
ATOM 830 C C . LEU A 1 106 ? -9.336 0.364 9.309 1.00 94.50 106 LEU A C 1
ATOM 832 O O . LEU A 1 106 ? -8.758 -0.611 9.783 1.00 94.50 106 LEU A O 1
ATOM 836 N N . TYR A 1 107 ? -8.860 1.031 8.275 1.00 94.12 107 TYR A N 1
ATOM 837 C CA . TYR A 1 107 ? -7.623 0.688 7.609 1.00 94.12 107 TYR A CA 1
ATOM 838 C C . TYR A 1 107 ? -6.473 1.592 8.075 1.00 94.12 107 TYR A C 1
ATOM 840 O O . TYR A 1 107 ? -6.636 2.788 8.313 1.00 94.12 107 TYR A O 1
ATOM 848 N N . VAL A 1 108 ? -5.288 0.998 8.209 1.00 93.62 108 VAL A N 1
ATOM 849 C CA . VAL A 1 108 ? -4.037 1.668 8.560 1.00 93.62 108 VAL A CA 1
ATOM 850 C C . VAL A 1 108 ? -3.103 1.694 7.350 1.00 93.62 108 VAL A C 1
ATOM 852 O O . VAL A 1 108 ? -2.696 0.627 6.885 1.00 93.62 108 VAL A O 1
ATOM 855 N N . PRO A 1 109 ? -2.684 2.881 6.874 1.00 92.69 109 PRO A N 1
ATOM 856 C CA . PRO A 1 109 ? -1.721 3.007 5.791 1.00 92.69 109 PRO A CA 1
ATOM 857 C C . PRO A 1 109 ? -0.416 2.244 5.981 1.00 92.69 109 PRO A C 1
ATOM 859 O O . PRO A 1 109 ? 0.126 2.194 7.086 1.00 92.69 109 PRO A O 1
ATOM 862 N N . SER A 1 110 ? 0.135 1.699 4.887 1.00 92.62 110 SER A N 1
ATOM 863 C CA . SER A 1 110 ? 1.411 0.964 4.921 1.00 92.62 110 SER A CA 1
ATOM 864 C C . SER A 1 110 ? 2.556 1.787 5.512 1.00 92.62 110 SER A C 1
ATOM 866 O O . SER A 1 110 ? 3.360 1.276 6.292 1.00 92.62 110 SER A O 1
ATOM 868 N N . THR A 1 111 ? 2.586 3.089 5.229 1.00 91.06 111 THR A N 1
ATOM 869 C CA . THR A 1 111 ? 3.552 4.031 5.804 1.00 91.06 111 THR A CA 1
ATOM 870 C C . THR A 1 111 ? 3.418 4.135 7.321 1.00 91.06 111 THR A C 1
ATOM 872 O O . THR A 1 111 ? 4.422 4.139 8.028 1.00 91.06 111 THR A O 1
ATOM 875 N N . SER A 1 112 ? 2.193 4.162 7.841 1.00 91.25 112 SER A N 1
ATOM 876 C CA . SER A 1 112 ? 1.921 4.183 9.278 1.00 91.25 112 SER A CA 1
ATOM 877 C C . SER A 1 112 ? 2.274 2.852 9.935 1.00 91.25 112 SER A C 1
ATOM 879 O O . SER A 1 112 ? 2.910 2.853 10.985 1.00 91.25 112 SER A O 1
ATOM 881 N N . MET A 1 113 ? 1.972 1.722 9.288 1.00 91.75 113 MET A N 1
ATOM 882 C CA . MET A 1 113 ? 2.407 0.401 9.755 1.00 91.75 113 MET A CA 1
ATOM 883 C C . MET A 1 113 ? 3.934 0.306 9.856 1.00 91.75 113 MET A C 1
ATOM 885 O O . MET A 1 113 ? 4.449 -0.224 10.838 1.00 91.75 113 MET A O 1
ATOM 889 N N . LEU A 1 114 ? 4.674 0.883 8.905 1.00 89.56 114 LEU A N 1
ATOM 890 C CA . LEU A 1 114 ? 6.138 0.941 8.954 1.00 89.56 114 LEU A CA 1
ATOM 891 C C . LEU A 1 114 ? 6.665 1.807 10.112 1.00 89.56 114 LEU A C 1
ATOM 893 O O . LEU A 1 114 ? 7.708 1.505 10.693 1.00 89.56 114 LEU A O 1
ATOM 897 N N . VAL A 1 115 ? 5.975 2.896 10.456 1.00 89.50 115 VAL A N 1
ATOM 898 C CA . VAL A 1 115 ? 6.333 3.736 11.612 1.00 89.50 115 VAL A CA 1
ATOM 899 C C . VAL A 1 115 ? 6.069 2.980 12.917 1.00 89.50 115 VAL A C 1
ATOM 901 O O . VAL A 1 115 ? 6.940 2.949 13.789 1.00 89.50 115 VAL A O 1
ATOM 904 N N . LEU A 1 116 ? 4.927 2.293 13.017 1.00 88.88 116 LEU A N 1
ATOM 905 C CA . LEU A 1 116 ? 4.593 1.436 14.158 1.00 88.88 116 LEU A CA 1
ATOM 906 C C . LEU A 1 116 ? 5.605 0.296 14.334 1.00 88.88 116 LEU A C 1
ATOM 908 O O . LEU A 1 116 ? 6.060 0.057 15.448 1.00 88.88 116 LEU A O 1
ATOM 912 N N . GLN A 1 117 ? 6.043 -0.341 13.242 1.00 88.56 117 GLN A N 1
ATOM 913 C CA . GLN A 1 117 ? 7.108 -1.357 13.253 1.00 88.56 117 GLN A CA 1
ATOM 914 C C . GLN A 1 117 ? 8.411 -0.869 13.893 1.00 88.56 117 GLN A C 1
ATOM 916 O O . GLN A 1 117 ? 9.152 -1.655 14.479 1.00 88.56 117 GLN A O 1
ATOM 921 N N . LYS A 1 118 ? 8.704 0.428 13.779 1.00 87.50 118 LYS A N 1
ATOM 922 C CA . LYS A 1 118 ? 9.904 1.058 14.342 1.00 87.50 118 LYS A CA 1
ATOM 923 C C . LYS A 1 118 ? 9.690 1.583 15.765 1.00 87.50 118 LYS A C 1
ATOM 925 O O . LYS A 1 118 ? 10.538 2.321 16.260 1.00 87.50 118 LYS A O 1
ATOM 930 N N . ASN A 1 119 ? 8.581 1.220 16.414 1.00 86.69 119 ASN A N 1
ATOM 931 C CA . ASN A 1 119 ? 8.164 1.714 17.731 1.00 86.69 119 ASN A CA 1
ATOM 932 C C . ASN A 1 119 ? 8.049 3.247 17.801 1.00 86.69 119 ASN A C 1
ATOM 934 O O . ASN A 1 119 ? 8.234 3.842 18.863 1.00 86.69 119 ASN A O 1
ATOM 938 N N . ALA A 1 120 ? 7.767 3.904 16.672 1.00 86.50 120 ALA A N 1
ATOM 939 C CA . ALA A 1 120 ? 7.583 5.346 16.624 1.00 86.50 120 ALA A CA 1
ATOM 940 C C . ALA A 1 120 ? 6.093 5.714 16.788 1.00 86.50 120 ALA A C 1
ATOM 942 O O . ALA A 1 120 ? 5.212 5.003 16.292 1.00 86.50 120 ALA A O 1
ATOM 943 N N . PRO A 1 121 ? 5.781 6.825 17.480 1.00 85.50 121 PRO A N 1
ATOM 944 C CA . PRO A 1 121 ? 4.404 7.206 17.762 1.00 85.50 121 PRO A CA 1
ATOM 945 C C . PRO A 1 121 ? 3.665 7.651 16.492 1.00 85.50 121 PRO A C 1
ATOM 947 O O . PRO A 1 121 ? 4.155 8.476 15.724 1.00 85.50 121 PRO A O 1
ATOM 950 N N . CYS A 1 122 ? 2.435 7.162 16.318 1.00 83.00 122 CYS A N 1
ATOM 951 C CA . CYS A 1 122 ? 1.539 7.515 15.209 1.00 83.00 122 CYS A CA 1
ATOM 952 C C . CYS A 1 122 ? 0.331 8.337 15.689 1.00 83.00 122 CYS A C 1
ATOM 954 O O . CYS A 1 122 ? -0.811 8.044 15.347 1.00 83.00 122 CYS A O 1
ATOM 956 N N . GLY A 1 123 ? 0.566 9.386 16.483 1.00 76.38 123 GLY A N 1
ATOM 957 C CA . GLY A 1 123 ? -0.502 10.140 17.162 1.00 76.38 123 GLY A CA 1
ATOM 958 C C . GLY A 1 123 ? -1.505 10.872 16.254 1.00 76.38 123 GLY A C 1
ATOM 959 O O . GLY A 1 123 ? -2.475 11.428 16.751 1.00 76.38 123 GLY A O 1
ATOM 960 N N . ARG A 1 124 ? -1.286 10.900 14.933 1.00 80.31 124 ARG A N 1
ATOM 961 C CA . ARG A 1 124 ? -2.185 11.539 13.951 1.00 80.31 124 ARG A CA 1
ATOM 962 C C . ARG A 1 124 ? -2.931 10.553 13.055 1.00 80.31 124 ARG A C 1
ATOM 964 O O . ARG A 1 124 ? -3.625 10.994 12.151 1.00 80.31 124 ARG A O 1
ATOM 971 N N . LEU A 1 125 ? -2.775 9.249 13.277 1.00 82.44 125 LEU A N 1
ATOM 972 C CA . LEU A 1 125 ? -3.280 8.228 12.361 1.00 82.44 125 LEU A CA 1
ATOM 973 C C . LEU A 1 125 ? -4.809 8.251 12.201 1.00 82.44 125 LEU A C 1
ATOM 975 O O . LEU A 1 125 ? -5.308 8.013 11.108 1.00 82.44 125 LEU A O 1
ATOM 979 N N . TRP A 1 126 ? -5.528 8.582 13.274 1.00 82.12 126 TRP A N 1
ATOM 980 C CA . TRP A 1 126 ? -6.993 8.515 13.345 1.00 82.12 126 TRP A CA 1
ATOM 981 C C . TRP A 1 126 ? -7.603 9.791 13.923 1.00 82.12 126 TRP A C 1
ATOM 983 O O . TRP A 1 126 ? -8.594 9.741 14.639 1.00 82.12 126 TRP A O 1
ATOM 993 N N . LYS A 1 127 ? -6.973 10.946 13.675 1.00 81.88 127 LYS A N 1
ATOM 994 C CA . LYS A 1 127 ? -7.375 12.213 14.306 1.00 81.88 127 LYS A CA 1
ATOM 995 C C . LYS A 1 127 ? -8.846 12.578 14.037 1.00 81.88 127 LYS A C 1
ATOM 997 O O . LYS A 1 127 ? -9.461 13.221 14.880 1.00 81.88 127 LYS A O 1
ATOM 1002 N N . ASP A 1 128 ? -9.382 12.125 12.908 1.00 85.06 128 ASP A N 1
ATOM 1003 C CA . ASP A 1 128 ? -10.728 12.447 12.435 1.00 85.06 128 ASP A CA 1
ATOM 1004 C C . ASP A 1 128 ? -11.648 11.207 12.376 1.00 85.06 128 ASP A C 1
ATOM 1006 O O . ASP A 1 128 ? -12.681 11.232 11.715 1.00 85.06 128 ASP A O 1
ATOM 1010 N N . GLU A 1 129 ? -11.279 10.110 13.051 1.00 85.50 129 GLU A N 1
ATOM 1011 C CA . GLU A 1 129 ? -12.032 8.848 13.050 1.00 85.50 129 GLU A CA 1
ATOM 1012 C C . GLU A 1 129 ? -12.433 8.438 14.471 1.00 85.50 129 GLU A C 1
ATOM 1014 O O . GLU A 1 129 ? -11.617 8.444 15.395 1.00 85.50 129 GLU A O 1
ATOM 1019 N N . ASP A 1 130 ? -13.684 8.009 14.639 1.00 88.56 130 ASP A N 1
ATOM 1020 C CA . ASP A 1 130 ? -14.147 7.413 15.891 1.00 88.56 130 ASP A CA 1
ATOM 1021 C C . ASP A 1 130 ? -13.832 5.911 15.911 1.00 88.56 130 ASP A C 1
ATOM 1023 O O . ASP A 1 130 ? -14.540 5.081 15.332 1.00 88.56 130 ASP A O 1
ATOM 1027 N N . ILE A 1 131 ? -12.740 5.563 16.591 1.00 89.06 131 ILE A N 1
ATOM 1028 C CA . ILE A 1 131 ? -12.251 4.184 16.715 1.00 89.06 131 ILE A CA 1
ATOM 1029 C C . ILE A 1 131 ? -13.233 3.316 17.518 1.00 89.06 131 ILE A C 1
ATOM 1031 O O . ILE A 1 131 ? -13.284 2.107 17.305 1.00 89.06 131 ILE A O 1
ATOM 1035 N N . THR A 1 132 ? -14.048 3.902 18.405 1.00 89.94 132 THR A N 1
ATOM 1036 C CA . THR A 1 132 ? -14.964 3.138 19.273 1.00 89.94 132 THR A CA 1
ATOM 1037 C C . THR A 1 132 ? -16.079 2.443 18.491 1.00 89.94 132 THR A C 1
ATOM 1039 O O . THR A 1 132 ? -16.606 1.421 18.927 1.00 89.94 132 THR A O 1
ATOM 1042 N N . LEU A 1 133 ? -16.392 2.950 17.296 1.00 91.31 133 LEU A N 1
ATOM 1043 C CA . LEU A 1 133 ? -17.384 2.380 16.384 1.00 91.31 133 LEU A CA 1
ATOM 1044 C C . LEU A 1 133 ? -16.813 1.265 15.494 1.00 91.31 133 LEU A C 1
ATOM 1046 O O . LEU A 1 133 ? -17.556 0.603 14.761 1.00 91.31 133 LEU A O 1
ATOM 1050 N N . LYS A 1 134 ? -15.493 1.054 15.521 1.00 93.62 134 LYS A N 1
ATOM 1051 C CA . LYS A 1 134 ? -14.794 0.108 14.649 1.00 93.62 134 LYS A CA 1
ATOM 1052 C C . LYS A 1 134 ? -14.626 -1.229 15.359 1.00 93.62 134 LYS A C 1
ATOM 1054 O O . LYS A 1 134 ? -14.254 -1.302 16.524 1.00 93.62 134 LYS A O 1
ATOM 1059 N N . LYS A 1 135 ? -14.886 -2.310 14.628 1.00 95.50 135 LYS A N 1
ATOM 1060 C CA . LYS A 1 135 ? -14.736 -3.689 15.115 1.00 95.50 135 LYS A CA 1
ATOM 1061 C C . LYS A 1 135 ? -13.401 -4.298 14.709 1.00 95.50 135 LYS A C 1
ATOM 1063 O O . LYS A 1 135 ? -12.894 -5.171 15.403 1.00 95.50 135 LYS A O 1
ATOM 1068 N N . ILE A 1 136 ? -12.868 -3.880 13.562 1.00 95.75 136 ILE A N 1
ATOM 1069 C CA . ILE A 1 136 ? -11.678 -4.477 12.959 1.00 95.75 136 ILE A CA 1
ATOM 1070 C C . ILE A 1 136 ? -10.758 -3.360 12.484 1.00 95.75 136 ILE A C 1
ATOM 1072 O O . ILE A 1 136 ? -11.190 -2.463 11.762 1.00 95.75 136 ILE A O 1
ATOM 1076 N N . ILE A 1 137 ? -9.481 -3.455 12.853 1.00 93.62 137 ILE A N 1
ATOM 1077 C CA . ILE A 1 137 ? -8.416 -2.621 12.301 1.00 93.62 137 ILE A CA 1
ATOM 1078 C C . ILE A 1 137 ? -7.563 -3.497 11.385 1.00 93.62 137 ILE A C 1
ATOM 1080 O O . ILE A 1 137 ? -7.041 -4.523 11.820 1.00 93.62 137 ILE A O 1
ATOM 1084 N N . VAL A 1 138 ? -7.431 -3.107 10.119 1.00 94.75 138 VAL A N 1
ATOM 1085 C CA . VAL A 1 138 ? -6.627 -3.818 9.117 1.00 94.75 138 VAL A CA 1
ATOM 1086 C C . VAL A 1 138 ? -5.447 -2.960 8.688 1.00 94.75 138 VAL A C 1
ATOM 1088 O O . VAL A 1 138 ? -5.581 -1.761 8.472 1.00 94.75 138 VAL A O 1
ATOM 1091 N N . GLY A 1 139 ? -4.276 -3.563 8.538 1.00 92.50 139 GLY A N 1
ATOM 1092 C CA . GLY A 1 139 ? -3.085 -2.858 8.083 1.00 92.50 139 GLY A CA 1
ATOM 1093 C C . GLY A 1 139 ? -2.131 -3.822 7.390 1.00 92.50 139 GLY A C 1
ATOM 1094 O O . GLY A 1 139 ? -1.975 -4.955 7.853 1.00 92.50 139 GLY A O 1
ATOM 1095 N N . PRO A 1 140 ? -1.488 -3.415 6.285 1.00 92.75 140 PRO A N 1
ATOM 1096 C CA . PRO A 1 140 ? -0.506 -4.255 5.629 1.00 92.75 140 PRO A CA 1
ATOM 1097 C C . PRO A 1 140 ? 0.733 -4.382 6.507 1.00 92.75 140 PRO A C 1
ATOM 1099 O O . PRO A 1 140 ? 1.302 -3.392 6.969 1.00 92.75 140 PRO A O 1
ATOM 1102 N N . TRP A 1 141 ? 1.183 -5.616 6.700 1.00 89.12 141 TRP A N 1
ATOM 1103 C CA . TRP A 1 141 ? 2.436 -5.896 7.378 1.00 89.12 141 TRP A CA 1
ATOM 1104 C C . TRP A 1 141 ? 3.496 -6.284 6.357 1.00 89.12 141 TRP A C 1
ATOM 1106 O O . TRP A 1 141 ? 3.457 -7.377 5.797 1.00 89.12 141 TRP A O 1
ATOM 1116 N N . ASN A 1 142 ? 4.459 -5.393 6.128 1.00 85.88 142 ASN A N 1
ATOM 1117 C CA . ASN A 1 142 ? 5.652 -5.723 5.361 1.00 85.88 142 ASN A CA 1
ATOM 1118 C C . ASN A 1 142 ? 6.762 -6.120 6.346 1.00 85.88 142 ASN A C 1
ATOM 1120 O O . ASN A 1 142 ? 7.271 -5.238 7.045 1.00 85.88 142 ASN A O 1
ATOM 1124 N N . PRO A 1 143 ? 7.112 -7.411 6.481 1.00 79.81 143 PRO A N 1
ATOM 1125 C CA . PRO A 1 143 ? 8.164 -7.836 7.390 1.00 79.81 143 PRO A CA 1
ATOM 1126 C C . PRO A 1 143 ? 9.512 -7.347 6.856 1.00 79.81 143 PRO A C 1
ATOM 1128 O O . PRO A 1 143 ? 10.179 -7.999 6.053 1.00 79.81 143 PRO A O 1
ATOM 1131 N N . THR A 1 144 ? 9.933 -6.172 7.312 1.00 69.75 144 THR A N 1
ATOM 1132 C CA . THR A 1 144 ? 11.319 -5.748 7.151 1.00 69.75 144 THR A CA 1
ATOM 1133 C C . THR A 1 144 ? 12.186 -6.589 8.085 1.00 69.75 144 THR A C 1
ATOM 1135 O O . THR A 1 144 ? 11.738 -6.998 9.158 1.00 69.75 144 THR A O 1
ATOM 1138 N N . LYS A 1 145 ? 13.427 -6.902 7.682 1.00 56.44 145 LYS A N 1
ATOM 1139 C CA . LYS A 1 145 ? 14.400 -7.519 8.592 1.00 56.44 145 LYS A CA 1
ATOM 1140 C C . LYS A 1 145 ? 14.641 -6.531 9.733 1.00 56.44 145 LYS A C 1
ATOM 1142 O O . LYS A 1 145 ? 15.477 -5.640 9.604 1.00 56.44 145 LYS A O 1
ATOM 1147 N N . LEU A 1 146 ? 13.887 -6.656 10.821 1.00 51.22 146 LEU A N 1
ATOM 1148 C CA . LEU A 1 146 ? 14.249 -6.021 12.075 1.00 51.22 146 LEU A CA 1
ATOM 1149 C C . LEU A 1 146 ? 15.661 -6.528 12.399 1.00 51.22 146 LEU A C 1
ATOM 1151 O O . LEU A 1 146 ? 15.894 -7.740 12.313 1.00 51.22 146 LEU A O 1
ATOM 1155 N N . PRO A 1 147 ? 16.625 -5.652 12.726 1.00 49.69 147 PRO A N 1
ATOM 1156 C CA . PRO A 1 147 ? 17.811 -6.123 13.411 1.00 49.69 147 PRO A CA 1
ATOM 1157 C C . PRO A 1 147 ? 17.305 -6.894 14.631 1.00 49.69 147 PRO A C 1
ATOM 1159 O O . PRO A 1 147 ? 16.502 -6.361 15.399 1.00 49.69 147 PRO A O 1
ATOM 1162 N N . LEU A 1 148 ? 17.713 -8.154 14.769 1.00 46.16 148 LEU A N 1
ATOM 1163 C CA . LEU A 1 148 ? 17.526 -8.929 15.990 1.00 46.16 148 LEU A CA 1
ATOM 1164 C C . LEU A 1 148 ? 18.355 -8.258 17.093 1.00 46.16 148 LEU A C 1
ATOM 1166 O O . LEU A 1 148 ? 19.423 -8.736 17.450 1.00 46.16 148 LEU A O 1
ATOM 1170 N N . ASP A 1 149 ? 17.909 -7.110 17.595 1.00 49.06 149 ASP A N 1
ATOM 1171 C CA . ASP A 1 149 ? 18.414 -6.560 18.841 1.00 49.06 149 ASP A CA 1
ATOM 1172 C C . ASP A 1 149 ? 17.535 -7.132 19.952 1.00 49.06 149 ASP A C 1
ATOM 1174 O O . ASP A 1 149 ? 16.530 -6.553 20.367 1.00 49.06 149 ASP A O 1
ATOM 1178 N N . SER A 1 150 ? 17.909 -8.328 20.407 1.00 48.78 150 SER A N 1
ATOM 1179 C CA . SER A 1 150 ? 17.299 -9.061 21.521 1.00 48.78 150 SER A CA 1
ATOM 1180 C C . SER A 1 150 ? 17.405 -8.335 22.874 1.00 48.78 150 SER A C 1
ATOM 1182 O O . SER A 1 150 ? 17.093 -8.914 23.910 1.00 48.78 150 SER A O 1
ATOM 1184 N N . SER A 1 151 ? 17.842 -7.073 22.897 1.00 50.84 151 SER A N 1
ATOM 1185 C CA . SER A 1 151 ? 18.248 -6.362 24.112 1.00 50.84 151 SER A CA 1
ATOM 1186 C C . 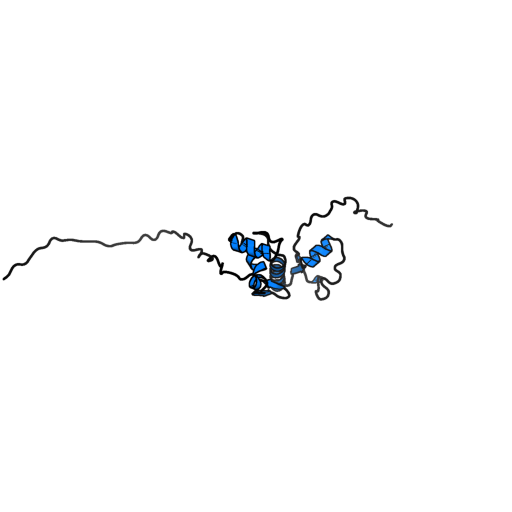SER A 1 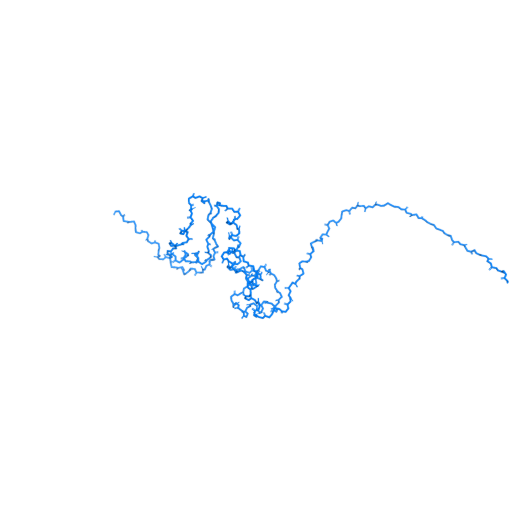151 ? 17.228 -5.338 24.627 1.00 50.84 151 SER A C 1
ATOM 1188 O O . SER A 1 151 ? 17.436 -4.777 25.702 1.00 50.84 151 SER A O 1
ATOM 1190 N N . ARG A 1 152 ? 16.131 -5.051 23.903 1.00 46.19 152 ARG A N 1
ATOM 1191 C CA . ARG A 1 152 ? 15.248 -3.898 24.210 1.00 46.19 152 ARG A CA 1
ATOM 1192 C C . ARG A 1 152 ? 13.847 -4.201 24.749 1.00 46.19 152 ARG A C 1
ATOM 1194 O O . ARG A 1 152 ? 13.003 -3.314 24.749 1.00 46.19 152 ARG A O 1
ATOM 1201 N N . CYS A 1 153 ? 13.604 -5.386 25.301 1.00 43.66 153 CYS A N 1
ATOM 1202 C CA . CYS A 1 153 ? 12.451 -5.603 26.185 1.00 43.66 153 CYS A CA 1
ATOM 1203 C C . CYS A 1 153 ? 12.914 -5.714 27.641 1.00 43.66 153 CYS A C 1
ATOM 1205 O O . CYS A 1 153 ? 12.964 -6.797 28.212 1.00 43.66 153 CYS A O 1
ATOM 1207 N N . ARG A 1 154 ? 13.254 -4.576 28.256 1.00 38.78 154 ARG A N 1
ATOM 1208 C CA . ARG A 1 154 ? 13.171 -4.438 29.715 1.00 38.78 154 ARG A CA 1
ATOM 1209 C C . ARG A 1 154 ? 11.930 -3.615 30.018 1.00 38.78 154 ARG A C 1
ATOM 1211 O O . ARG A 1 154 ? 11.954 -2.394 29.906 1.00 38.78 154 ARG A O 1
ATOM 1218 N N . PHE A 1 155 ? 10.850 -4.295 30.385 1.00 42.47 155 PHE A N 1
ATOM 1219 C CA . PHE A 1 155 ? 9.760 -3.658 31.106 1.00 42.47 155 PHE A CA 1
ATOM 1220 C C . PHE A 1 155 ? 10.317 -3.255 32.470 1.00 42.47 155 PHE A C 1
ATOM 1222 O O . PHE A 1 155 ? 10.572 -4.105 33.317 1.00 42.47 155 PHE A O 1
ATOM 1229 N N . THR A 1 156 ? 10.578 -1.968 32.673 1.00 44.47 156 THR A N 1
ATOM 1230 C CA . THR A 1 156 ? 10.756 -1.444 34.025 1.00 44.47 156 THR A CA 1
ATOM 1231 C C . THR A 1 156 ? 9.365 -1.274 34.619 1.00 44.47 156 THR A C 1
ATOM 1233 O O . THR A 1 156 ? 8.702 -0.268 34.370 1.00 44.47 156 THR A O 1
ATOM 1236 N N . THR A 1 157 ? 8.906 -2.268 35.372 1.00 43.50 157 THR A N 1
ATOM 1237 C CA . THR A 1 157 ? 7.871 -2.067 36.385 1.00 43.50 157 THR A CA 1
ATOM 1238 C C . THR A 1 157 ? 8.471 -1.182 37.471 1.00 43.50 157 THR A C 1
ATOM 1240 O O . THR A 1 157 ? 9.449 -1.564 38.111 1.00 43.50 157 THR A O 1
ATOM 1243 N N . LYS A 1 158 ? 7.941 0.032 37.625 1.00 48.75 158 LYS A N 1
ATOM 1244 C CA . LYS A 1 158 ? 8.121 0.807 38.852 1.00 48.75 158 LYS A CA 1
ATOM 1245 C C . LYS A 1 158 ? 6.937 0.471 39.753 1.00 48.75 158 LYS A C 1
ATOM 1247 O O . LYS A 1 158 ? 5.801 0.707 39.343 1.00 48.75 158 LYS A O 1
ATOM 1252 N N . GLU A 1 159 ? 7.242 -0.145 40.890 1.00 52.06 159 GLU A N 1
ATOM 1253 C CA . GLU A 1 159 ? 6.388 -0.165 42.085 1.00 52.06 159 GLU A CA 1
ATOM 1254 C C . GLU A 1 159 ? 6.325 1.232 42.715 1.00 52.06 159 GLU A C 1
ATOM 1256 O O . GLU A 1 159 ? 7.318 1.990 42.569 1.00 52.06 159 GLU A O 1
#